Protein AF-A0A443RMW0-F1 (afdb_monomer)

InterPro domains:
  IPR012576 NADH dehydrogenase [ubiquinone] 1 beta subcomplex subunit 3 [PF08122] (88-143)

Radius of gyration: 31.49 Å; Cα contacts (8 Å, |Δi|>4): 67; chains: 1; bounding box: 108×40×58 Å

Sequence (162 aa):
MDYFNYQQTVIKIGDKVFKFLGIKKPFSFFYPVYPSFKWETRLPKPEDAKGHHFPFGCRIPDWRQYKVSEYTPELQKLEKRLAERGLKDPWIRNEVWKHDTRLWGSPFQRRSWMLRGTATGLVVTAIIVVIKETFFPKEHHHEDKYPIVNEHLIERKHVTHH

Structure (mmCIF, N/CA/C/O backbone):
data_AF-A0A443RMW0-F1
#
_entry.id   AF-A0A443RMW0-F1
#
loop_
_atom_site.group_PDB
_atom_site.id
_atom_site.type_symbol
_atom_site.label_atom_id
_atom_site.label_alt_id
_atom_site.label_comp_id
_atom_site.label_asym_id
_atom_site.label_entity_id
_atom_site.label_seq_id
_atom_site.pdbx_PDB_ins_code
_atom_site.Cartn_x
_atom_site.Cartn_y
_atom_site.Cartn_z
_atom_site.occupancy
_atom_site.B_iso_or_equiv
_atom_site.auth_seq_id
_atom_site.auth_comp_id
_atom_site.auth_asym_id
_atom_site.auth_atom_id
_atom_site.pdbx_PDB_model_num
ATOM 1 N N . MET A 1 1 ? -19.363 6.078 -22.837 1.00 42.34 1 MET A N 1
ATOM 2 C CA . MET A 1 1 ? -18.670 4.785 -22.646 1.00 42.34 1 MET A CA 1
ATOM 3 C C . MET A 1 1 ? -18.253 4.685 -21.191 1.00 42.34 1 MET A C 1
ATOM 5 O O . MET A 1 1 ? -17.432 5.486 -20.763 1.00 42.34 1 MET A O 1
ATOM 9 N N . ASP A 1 2 ? -18.818 3.748 -20.431 1.00 43.31 2 ASP A N 1
ATOM 10 C CA . ASP A 1 2 ? -18.430 3.552 -19.032 1.00 43.31 2 ASP A CA 1
ATOM 11 C C . ASP A 1 2 ? -16.987 3.054 -18.935 1.00 43.31 2 ASP A C 1
ATOM 13 O O . ASP A 1 2 ? -16.587 2.139 -19.661 1.00 43.31 2 ASP A O 1
ATOM 17 N N . TYR A 1 3 ? -16.217 3.619 -18.003 1.00 43.66 3 TYR A N 1
ATOM 18 C CA . TYR A 1 3 ? -14.829 3.226 -17.730 1.00 43.66 3 TYR A CA 1
ATOM 19 C C . TYR A 1 3 ? -14.713 1.706 -17.506 1.00 43.66 3 TYR A C 1
ATOM 21 O O . TYR A 1 3 ? -13.758 1.072 -17.938 1.00 43.66 3 TYR A O 1
ATOM 29 N N . PHE A 1 4 ? -15.747 1.097 -16.921 1.00 44.81 4 PHE A N 1
ATOM 30 C CA . PHE A 1 4 ? -15.851 -0.343 -16.698 1.00 44.81 4 PHE A CA 1
ATOM 31 C C . PHE A 1 4 ? -15.945 -1.167 -17.996 1.00 44.81 4 PHE A C 1
ATOM 33 O O . PHE A 1 4 ? -15.251 -2.175 -18.146 1.00 44.81 4 PHE A O 1
ATOM 40 N N . ASN A 1 5 ? -16.748 -0.714 -18.965 1.00 48.78 5 ASN A N 1
ATOM 41 C CA . ASN A 1 5 ? -16.859 -1.355 -20.276 1.00 48.78 5 ASN A CA 1
ATOM 42 C C . ASN A 1 5 ? -15.540 -1.240 -21.053 1.00 48.78 5 ASN A C 1
ATOM 44 O O . ASN A 1 5 ? -15.097 -2.213 -21.663 1.00 48.78 5 ASN A O 1
ATOM 48 N N . TYR A 1 6 ? -14.854 -0.098 -20.958 1.00 55.62 6 TYR A N 1
ATOM 49 C CA . TYR A 1 6 ? -13.531 0.086 -21.560 1.00 55.62 6 TYR A CA 1
ATOM 50 C C . TYR A 1 6 ? -12.504 -0.912 -20.999 1.00 55.62 6 TYR A C 1
ATOM 52 O O . TYR A 1 6 ? -11.873 -1.636 -21.769 1.00 55.62 6 TYR A O 1
ATOM 60 N N . GLN A 1 7 ? -12.408 -1.043 -19.671 1.00 45.47 7 GLN A N 1
ATOM 61 C CA . GLN A 1 7 ? -11.468 -1.973 -19.028 1.00 45.47 7 GLN A CA 1
ATOM 62 C C . GLN A 1 7 ? -11.725 -3.437 -19.427 1.00 45.47 7 GLN A C 1
ATOM 64 O O . GLN A 1 7 ? -10.787 -4.153 -19.774 1.00 45.47 7 GLN A O 1
ATOM 69 N N . GLN A 1 8 ? -12.987 -3.879 -19.467 1.00 55.47 8 GLN A N 1
ATOM 70 C CA . GLN A 1 8 ? -13.338 -5.242 -19.897 1.00 55.47 8 GLN A CA 1
ATOM 71 C C . GLN A 1 8 ? -12.985 -5.512 -21.362 1.00 55.47 8 GLN A C 1
ATOM 73 O O . GLN A 1 8 ? -12.537 -6.606 -21.710 1.00 55.47 8 GLN A O 1
ATOM 78 N N . THR A 1 9 ? -13.159 -4.517 -22.230 1.00 61.12 9 THR A N 1
ATOM 79 C CA . THR A 1 9 ? -12.817 -4.656 -23.649 1.00 61.12 9 THR A CA 1
ATOM 80 C C . THR A 1 9 ? -11.304 -4.751 -23.832 1.00 61.12 9 THR A C 1
ATOM 82 O O . THR A 1 9 ? -10.829 -5.629 -24.547 1.00 61.12 9 THR A O 1
ATOM 85 N N . VAL A 1 10 ? -10.536 -3.928 -23.113 1.00 62.06 10 VAL A N 1
ATOM 86 C CA . VAL A 1 10 ? -9.065 -3.947 -23.133 1.00 62.06 10 VAL A CA 1
ATOM 87 C C . VAL A 1 10 ? -8.506 -5.270 -22.593 1.00 62.06 10 VAL A C 1
ATOM 89 O O . VAL A 1 10 ? -7.564 -5.809 -23.171 1.00 62.06 10 VAL A O 1
ATOM 92 N N . ILE A 1 11 ? -9.109 -5.845 -21.545 1.00 63.22 11 ILE A N 1
ATOM 93 C CA . ILE A 1 11 ? -8.743 -7.177 -21.026 1.00 63.22 11 ILE A CA 1
ATOM 94 C C . ILE A 1 11 ? -8.989 -8.260 -22.083 1.00 63.22 11 ILE A C 1
ATOM 96 O O . ILE A 1 11 ? -8.099 -9.060 -22.366 1.00 63.22 11 ILE A O 1
ATOM 100 N N . LYS A 1 12 ? -10.166 -8.260 -22.722 1.00 67.75 12 LYS A N 1
ATOM 101 C CA . LYS A 1 12 ? -10.507 -9.233 -23.774 1.00 67.75 12 LYS A CA 1
ATOM 102 C C . LYS A 1 12 ? -9.588 -9.126 -24.991 1.00 67.75 12 LYS A C 1
ATOM 104 O O . LYS A 1 12 ? -9.214 -10.148 -25.562 1.00 67.75 12 LYS A O 1
ATOM 109 N N . ILE A 1 13 ? -9.225 -7.905 -25.387 1.00 72.25 13 ILE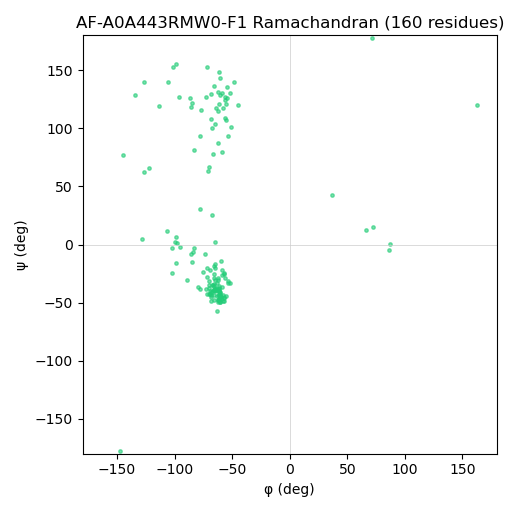 A N 1
ATOM 110 C CA . ILE A 1 13 ? -8.283 -7.657 -26.484 1.00 72.25 13 ILE A CA 1
ATOM 111 C C . ILE A 1 13 ? -6.893 -8.177 -26.103 1.00 72.25 13 ILE A C 1
ATOM 113 O O . ILE A 1 13 ? -6.305 -8.938 -26.870 1.00 72.25 13 ILE A O 1
ATOM 117 N N . GLY A 1 14 ? -6.406 -7.847 -24.903 1.00 66.06 14 GLY A N 1
ATOM 118 C CA . GLY A 1 14 ? -5.122 -8.328 -24.390 1.00 66.06 14 GLY A CA 1
ATOM 119 C C . GLY A 1 14 ? -5.043 -9.854 -24.346 1.00 66.06 14 GLY A C 1
ATOM 120 O O . GLY A 1 14 ? -4.110 -10.436 -24.892 1.00 66.06 14 GLY A O 1
ATOM 121 N N . ASP A 1 15 ? -6.060 -10.523 -23.797 1.00 71.56 15 ASP A N 1
A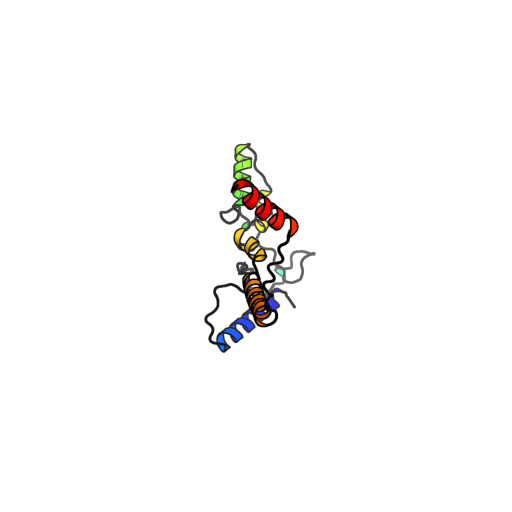TOM 122 C CA . ASP A 1 15 ? -6.134 -11.989 -23.745 1.00 71.56 15 ASP A CA 1
ATOM 123 C C . ASP A 1 15 ? -6.098 -12.632 -25.143 1.00 71.56 15 ASP A C 1
ATOM 125 O O . ASP A 1 15 ? -5.475 -13.681 -25.334 1.00 71.56 15 ASP A O 1
ATOM 129 N N . LYS A 1 16 ? -6.725 -11.997 -26.141 1.00 75.50 16 LYS A N 1
ATOM 130 C CA . LYS A 1 16 ? -6.716 -12.469 -27.532 1.00 75.50 16 LYS A CA 1
ATOM 131 C C . LYS A 1 16 ? -5.329 -12.329 -28.165 1.00 75.50 16 LYS A C 1
ATOM 133 O O . LYS A 1 16 ? -4.888 -13.245 -28.855 1.00 75.50 16 LYS A O 1
ATOM 138 N N . VAL A 1 17 ? -4.630 -11.228 -27.883 1.00 73.06 17 VAL A N 1
ATOM 139 C CA . VAL A 1 17 ? -3.260 -10.968 -28.356 1.00 73.06 17 VAL A CA 1
ATOM 140 C C . VAL A 1 17 ? -2.256 -11.924 -27.705 1.00 73.06 17 VAL A C 1
ATOM 142 O O . VAL A 1 17 ? -1.455 -12.529 -28.410 1.00 73.06 17 VAL A O 1
ATOM 145 N N . PHE A 1 18 ? -2.327 -12.150 -26.390 1.00 72.50 18 PHE A N 1
ATOM 146 C CA . PHE A 1 18 ? -1.425 -13.092 -25.713 1.00 72.50 18 PHE A CA 1
ATOM 147 C C . PHE A 1 18 ? -1.634 -14.536 -26.174 1.00 72.50 18 PHE A C 1
ATOM 149 O O . PHE A 1 18 ? -0.663 -15.267 -26.368 1.00 72.50 18 PHE A O 1
ATOM 156 N N . LYS A 1 19 ? -2.892 -14.935 -26.414 1.00 74.88 19 LYS A N 1
ATOM 157 C CA . LYS A 1 19 ? -3.213 -16.243 -26.996 1.00 74.88 19 LYS A CA 1
ATOM 158 C C . LYS A 1 19 ? -2.686 -16.377 -28.427 1.00 74.88 19 LYS A C 1
ATOM 160 O O . LYS A 1 19 ? -2.194 -17.442 -28.778 1.00 74.88 19 LYS A O 1
ATOM 165 N N . PHE A 1 20 ? -2.767 -15.314 -29.228 1.00 76.75 20 PHE A N 1
ATOM 166 C CA . PHE A 1 20 ? -2.219 -15.283 -30.586 1.00 76.75 20 PHE A CA 1
ATOM 167 C C . PHE A 1 20 ? -0.688 -15.401 -30.600 1.00 76.75 20 PHE A C 1
ATOM 169 O O . PHE A 1 20 ? -0.138 -16.109 -31.434 1.00 76.75 20 PHE A O 1
ATOM 176 N N . LEU A 1 21 ? -0.004 -14.768 -29.644 1.00 77.50 21 LEU A N 1
ATOM 177 C CA . LEU A 1 21 ? 1.458 -14.774 -29.551 1.00 77.50 21 LEU A CA 1
ATOM 178 C C . LEU A 1 21 ? 2.040 -16.013 -28.841 1.00 77.50 21 LEU A C 1
ATOM 180 O O . LEU A 1 21 ? 3.256 -16.131 -28.735 1.00 77.50 21 LEU A O 1
ATOM 184 N N . GLY A 1 22 ? 1.209 -16.930 -28.326 1.00 77.69 22 GLY A N 1
ATOM 185 C CA . GLY A 1 22 ? 1.670 -18.148 -27.640 1.00 77.69 22 GLY A CA 1
ATOM 186 C C . GLY A 1 22 ? 2.399 -17.902 -26.309 1.00 77.69 22 GLY A C 1
ATOM 187 O O . GLY A 1 22 ? 3.011 -18.813 -25.753 1.00 77.69 22 GLY A O 1
ATOM 188 N N . ILE A 1 23 ? 2.333 -16.680 -25.775 1.00 71.44 23 ILE A N 1
ATOM 189 C CA . ILE A 1 23 ? 3.025 -16.275 -24.549 1.00 71.44 23 ILE A CA 1
ATOM 190 C C . ILE A 1 23 ? 2.153 -16.669 -23.351 1.00 71.44 23 ILE A C 1
ATOM 192 O O . ILE A 1 23 ? 1.007 -16.225 -23.227 1.00 71.44 23 ILE A O 1
ATOM 196 N N . LYS A 1 24 ? 2.683 -17.498 -22.438 1.00 57.84 24 LYS A N 1
ATOM 197 C CA . LYS A 1 24 ? 2.010 -17.791 -21.159 1.00 57.84 24 LYS A CA 1
ATOM 198 C C . LYS A 1 24 ? 1.805 -16.475 -20.406 1.00 57.84 24 LYS A C 1
ATOM 200 O O . LYS A 1 24 ? 2.745 -15.693 -20.289 1.00 57.84 24 LYS A O 1
ATOM 205 N N . LYS A 1 25 ? 0.578 -16.232 -19.923 1.00 55.25 25 LYS A N 1
ATOM 206 C CA . LYS A 1 25 ? 0.178 -14.968 -19.281 1.00 55.25 25 LYS A CA 1
ATOM 207 C C . LYS A 1 25 ? 1.256 -14.515 -18.279 1.00 55.25 25 LYS A C 1
ATOM 209 O O . LYS A 1 25 ? 1.522 -15.270 -17.340 1.00 55.25 25 LYS A O 1
ATOM 214 N N . PRO A 1 26 ? 1.869 -13.325 -18.436 1.00 49.47 26 PRO A N 1
ATOM 215 C CA . PRO A 1 26 ? 2.764 -12.814 -17.410 1.00 49.47 26 PRO A CA 1
ATOM 216 C C . PRO A 1 26 ? 1.934 -12.609 -16.143 1.00 49.47 26 PRO A C 1
ATOM 218 O O . PRO A 1 26 ? 0.836 -12.052 -16.199 1.00 49.47 26 PRO A O 1
ATOM 221 N N . PHE A 1 27 ? 2.432 -13.114 -15.016 1.00 43.16 27 PHE A N 1
ATOM 222 C CA . PHE A 1 27 ? 1.778 -13.035 -13.714 1.00 43.16 27 PHE A CA 1
ATOM 223 C C . PHE A 1 27 ? 1.379 -11.582 -13.412 1.00 43.16 27 PHE A C 1
ATOM 225 O O . PHE A 1 27 ? 2.226 -10.759 -13.087 1.00 43.16 27 PHE A O 1
ATOM 232 N N . SER A 1 28 ? 0.093 -11.265 -13.598 1.00 48.03 28 SER A N 1
ATOM 233 C CA . SER A 1 28 ? -0.619 -10.075 -13.112 1.00 48.03 28 SER A CA 1
ATOM 234 C C . SER A 1 28 ? 0.167 -8.746 -13.089 1.00 48.03 28 SER A C 1
ATOM 236 O O . SER A 1 28 ? 0.066 -7.993 -12.122 1.00 48.03 28 SER A O 1
ATOM 238 N N . PHE A 1 29 ? 0.952 -8.421 -14.121 1.00 42.84 29 PHE A N 1
ATOM 239 C CA . PHE A 1 29 ? 1.730 -7.170 -14.121 1.00 42.84 29 PHE A CA 1
ATOM 240 C C . PHE A 1 29 ? 0.958 -5.983 -14.722 1.00 42.84 29 PHE A C 1
ATOM 242 O O . PHE A 1 29 ? 1.150 -4.841 -14.310 1.00 42.84 29 PHE A O 1
ATOM 249 N N . PHE A 1 30 ? 0.058 -6.249 -15.675 1.00 41.06 30 PHE A N 1
ATOM 250 C CA . PHE A 1 30 ? -0.569 -5.206 -16.500 1.00 41.06 30 PHE A CA 1
ATOM 251 C C . PHE A 1 30 ? -1.967 -4.765 -16.066 1.00 41.06 30 PHE A C 1
ATOM 253 O O . PHE A 1 30 ? -2.411 -3.691 -16.464 1.00 41.06 30 PHE A O 1
ATOM 260 N N . TYR A 1 31 ? -2.645 -5.539 -15.223 1.00 42.72 31 TYR A N 1
ATOM 261 C CA . TYR A 1 31 ? -3.960 -5.169 -14.717 1.00 42.72 31 TYR A CA 1
ATOM 262 C C . TYR A 1 31 ? -3.837 -4.915 -13.220 1.00 42.72 31 TYR A C 1
ATOM 264 O O . TYR A 1 31 ? -3.457 -5.838 -12.494 1.00 42.72 31 TYR A O 1
ATOM 272 N N . PRO A 1 32 ? -4.129 -3.699 -12.716 1.00 38.91 32 PRO A N 1
ATOM 273 C CA . PRO A 1 32 ? -4.482 -3.588 -11.315 1.00 38.91 32 PRO A CA 1
ATOM 274 C C . PRO A 1 32 ? -5.670 -4.527 -11.116 1.00 38.91 32 PRO A C 1
ATOM 276 O O . PRO A 1 32 ? -6.762 -4.290 -11.634 1.00 38.91 32 PRO A O 1
ATOM 279 N N . VAL A 1 33 ? -5.430 -5.638 -10.420 1.00 44.16 33 VAL A N 1
ATOM 280 C CA . VAL A 1 33 ? -6.486 -6.463 -9.847 1.00 44.16 33 VAL A CA 1
ATOM 281 C C . VAL A 1 33 ? -7.110 -5.589 -8.771 1.00 44.16 33 VAL A C 1
ATOM 283 O O . VAL A 1 33 ? -6.802 -5.710 -7.590 1.00 44.16 33 VAL A O 1
ATOM 286 N N . TYR A 1 34 ? -7.947 -4.637 -9.181 1.00 38.22 34 TYR A N 1
ATOM 287 C CA . TYR A 1 34 ? -9.003 -4.194 -8.299 1.00 38.22 34 TYR A CA 1
ATOM 288 C C . TYR A 1 34 ? -9.735 -5.483 -7.939 1.00 38.22 34 TYR A C 1
ATOM 290 O O . TYR A 1 34 ? -10.083 -6.240 -8.858 1.00 38.22 34 TYR A O 1
ATOM 298 N N . PRO A 1 35 ? -9.922 -5.810 -6.651 1.00 37.94 35 PRO A N 1
ATOM 299 C CA . PRO A 1 35 ? -10.815 -6.897 -6.319 1.00 37.94 35 PRO A CA 1
ATOM 300 C C . PRO A 1 35 ? -12.102 -6.581 -7.057 1.00 37.94 35 PRO A C 1
ATOM 302 O O . PRO A 1 35 ? -12.591 -5.447 -7.026 1.00 37.94 35 PRO A O 1
ATOM 305 N N . SER A 1 36 ? -12.620 -7.562 -7.781 1.00 41.69 36 SER A N 1
ATOM 306 C CA . SER A 1 36 ? -13.977 -7.470 -8.269 1.00 41.69 36 SER A CA 1
ATOM 307 C C . SER A 1 36 ? -14.863 -7.397 -7.026 1.00 41.69 36 SER A C 1
ATOM 309 O O . SER A 1 36 ? -15.300 -8.420 -6.499 1.00 41.69 36 SER A O 1
ATOM 311 N N . PHE A 1 37 ? -15.087 -6.190 -6.506 1.00 45.06 37 PHE A N 1
ATOM 312 C CA . PHE A 1 37 ? -16.273 -5.910 -5.731 1.00 45.06 37 PHE A CA 1
ATOM 313 C C . PHE A 1 37 ? -17.398 -6.300 -6.669 1.00 45.06 37 PHE A C 1
ATOM 315 O O . PHE A 1 37 ? -17.596 -5.692 -7.720 1.00 45.06 37 PHE A O 1
ATOM 322 N N . LYS A 1 38 ? -18.023 -7.425 -6.344 1.00 41.94 38 LYS A N 1
ATOM 323 C CA . LYS A 1 38 ? -19.124 -8.027 -7.075 1.00 41.94 38 LYS A CA 1
ATOM 324 C C . LYS A 1 38 ? -20.348 -7.139 -6.843 1.00 41.94 38 LYS A C 1
ATOM 326 O O . LYS A 1 38 ? -21.284 -7.559 -6.182 1.00 41.94 38 LYS A O 1
ATOM 331 N N . TRP A 1 39 ? -20.313 -5.883 -7.294 1.00 48.88 39 TRP A N 1
ATOM 332 C CA . TRP A 1 39 ? -21.534 -5.109 -7.448 1.00 48.88 39 TRP A CA 1
ATOM 333 C C . TRP A 1 39 ? -22.339 -5.882 -8.491 1.00 48.88 39 TRP A C 1
ATOM 335 O O . TRP A 1 39 ? -21.851 -6.204 -9.572 1.00 48.88 39 TRP A O 1
ATOM 345 N N . GLU A 1 40 ? -23.473 -6.403 -8.054 1.00 47.72 40 GLU A N 1
ATOM 346 C CA . GLU A 1 40 ? -24.146 -7.528 -8.687 1.00 47.72 40 GLU A CA 1
ATOM 347 C C . GLU A 1 40 ? -24.416 -7.276 -10.175 1.00 47.72 40 GLU A C 1
ATOM 349 O O . GLU A 1 40 ? -24.933 -6.233 -10.562 1.00 47.72 40 GLU A O 1
ATOM 354 N N . THR A 1 41 ? -24.137 -8.278 -11.012 1.00 45.56 41 THR A N 1
ATOM 355 C CA . THR A 1 41 ? -24.416 -8.324 -12.461 1.00 45.56 41 THR A CA 1
ATOM 356 C C . THR A 1 41 ? -25.916 -8.379 -12.791 1.00 45.56 41 THR A C 1
ATOM 358 O O . THR A 1 41 ? -26.319 -8.912 -13.824 1.00 45.56 41 THR A O 1
ATOM 361 N N . ARG A 1 42 ? -26.776 -7.882 -11.898 1.00 48.84 42 ARG A N 1
ATOM 362 C CA . ARG A 1 42 ? -28.214 -7.758 -12.117 1.00 48.84 42 ARG A CA 1
ATOM 363 C C . ARG A 1 42 ? -28.468 -6.421 -12.808 1.00 48.84 42 ARG A C 1
ATOM 365 O O . ARG A 1 42 ? -28.070 -5.381 -12.286 1.00 48.84 42 ARG A O 1
ATOM 372 N N . LEU A 1 43 ? -29.163 -6.451 -13.947 1.00 57.81 43 LEU A N 1
ATOM 373 C CA . LEU A 1 43 ? -29.616 -5.244 -14.645 1.00 57.81 43 LEU A CA 1
ATOM 374 C C . LEU A 1 43 ? -30.301 -4.274 -13.659 1.00 57.81 43 LEU A C 1
ATOM 376 O O . LEU A 1 43 ? -31.007 -4.731 -12.750 1.00 57.81 43 LEU A O 1
ATOM 380 N N . PRO A 1 44 ? -30.071 -2.957 -13.786 1.00 57.94 44 PRO A N 1
ATOM 381 C CA . PRO A 1 44 ? -30.696 -1.980 -12.909 1.00 57.94 44 PRO A CA 1
ATOM 382 C C . PRO A 1 44 ? -32.214 -2.074 -13.053 1.00 57.94 44 PRO A C 1
ATOM 384 O O . PRO A 1 44 ? -32.744 -2.085 -14.164 1.00 57.94 44 PRO A O 1
ATOM 387 N N . LYS A 1 45 ? -32.910 -2.187 -11.924 1.00 60.94 45 LYS A N 1
ATOM 388 C CA . LYS A 1 45 ? -34.366 -2.168 -11.875 1.00 60.94 45 LYS A CA 1
ATOM 389 C C . LYS A 1 45 ? -34.834 -0.766 -11.473 1.00 60.94 45 LYS A C 1
ATOM 391 O O . LYS A 1 45 ? -34.093 -0.049 -10.799 1.00 60.94 45 LYS A O 1
ATOM 396 N N . PRO A 1 46 ? -36.064 -0.365 -11.827 1.00 60.56 46 PRO A N 1
ATOM 397 C CA . PRO A 1 46 ? -36.601 0.950 -11.463 1.00 60.56 46 PRO A CA 1
ATOM 398 C C . PRO A 1 46 ? -36.596 1.220 -9.948 1.00 60.56 46 PRO A C 1
ATOM 400 O O . PRO A 1 46 ? -36.445 2.359 -9.520 1.00 60.5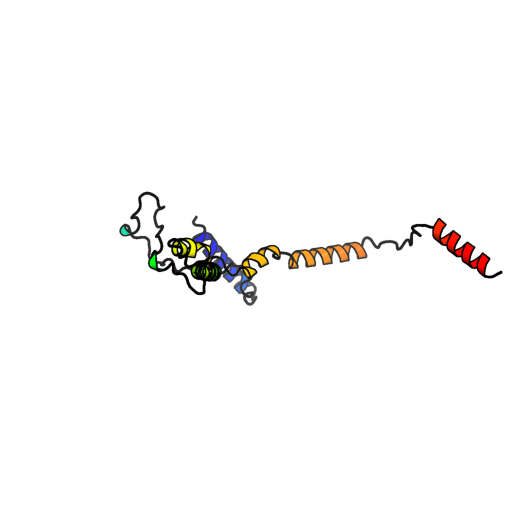6 46 PRO A O 1
ATOM 403 N N . GLU A 1 47 ? -36.700 0.171 -9.127 1.00 61.91 47 GLU A N 1
ATOM 404 C CA . GLU A 1 47 ? -36.633 0.250 -7.661 1.00 61.91 47 GLU A CA 1
ATOM 405 C C . GLU A 1 47 ? -35.271 0.688 -7.097 1.00 61.91 47 GLU A C 1
ATOM 407 O O . GLU A 1 47 ? -35.210 1.133 -5.950 1.00 61.91 47 GLU A O 1
ATOM 412 N N . ASP A 1 48 ? -34.201 0.589 -7.891 1.00 57.91 48 ASP A N 1
ATOM 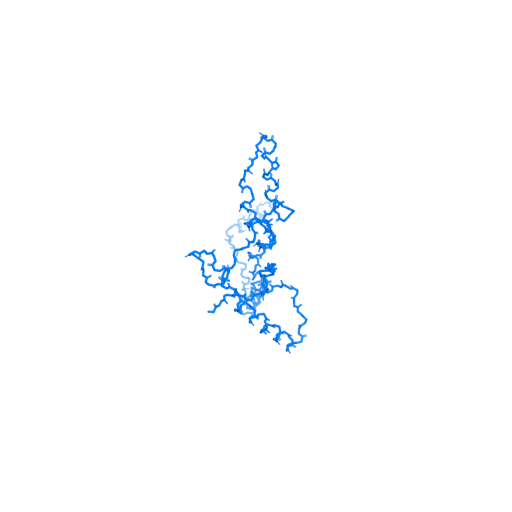413 C CA . ASP A 1 48 ? -32.838 0.957 -7.497 1.00 57.91 48 ASP A CA 1
ATOM 414 C C . ASP A 1 48 ? -32.557 2.454 -7.679 1.00 57.91 48 ASP A C 1
ATOM 416 O O . ASP A 1 48 ? -31.608 2.980 -7.104 1.00 57.91 48 ASP A O 1
ATOM 420 N N . ALA A 1 49 ? -33.411 3.166 -8.420 1.00 57.38 49 ALA A N 1
ATOM 421 C CA . ALA A 1 49 ? -33.354 4.615 -8.612 1.00 57.38 49 ALA A CA 1
ATOM 422 C C . ALA A 1 49 ? -33.906 5.399 -7.402 1.00 57.38 49 ALA A C 1
ATOM 424 O O . ALA A 1 49 ? -34.476 6.482 -7.544 1.00 57.38 49 ALA A O 1
ATOM 425 N N . LYS A 1 50 ? -33.780 4.858 -6.186 1.00 52.97 50 LYS A N 1
ATOM 426 C CA . LYS A 1 50 ? -34.218 5.534 -4.961 1.00 52.97 50 LYS A CA 1
ATOM 427 C C . LYS A 1 50 ? -33.135 6.501 -4.485 1.00 52.97 50 LYS A C 1
ATOM 429 O O . LYS A 1 50 ? -32.346 6.191 -3.600 1.00 52.97 50 LYS A O 1
ATOM 434 N N . GLY A 1 51 ? -33.113 7.683 -5.094 1.00 54.28 51 GLY A N 1
ATOM 435 C CA . GLY A 1 51 ? -32.308 8.825 -4.664 1.00 54.28 51 GLY A CA 1
ATOM 436 C C . GLY A 1 51 ? -32.181 9.864 -5.775 1.00 54.28 51 GLY A C 1
ATOM 437 O O . GLY A 1 51 ? -31.633 9.566 -6.829 1.00 54.28 51 GLY A O 1
ATOM 438 N N . HIS A 1 52 ? -32.648 11.092 -5.537 1.00 54.28 52 HIS A N 1
ATOM 439 C CA . HIS A 1 52 ? -32.730 12.169 -6.541 1.00 54.28 52 HIS A CA 1
ATOM 440 C C . HIS A 1 52 ? -31.376 12.671 -7.097 1.00 54.28 52 HIS A C 1
ATOM 442 O O . HIS A 1 52 ? -31.358 13.587 -7.912 1.00 54.28 52 HIS A O 1
ATOM 448 N N . HIS A 1 53 ? -30.246 12.087 -6.686 1.00 61.78 53 HIS A N 1
ATOM 449 C CA . HIS A 1 53 ? -28.901 12.596 -6.982 1.00 61.78 53 HIS A CA 1
ATOM 450 C C . HIS A 1 53 ? -27.939 11.567 -7.590 1.00 61.78 53 HIS A C 1
ATOM 452 O O . HIS A 1 53 ? -26.768 11.887 -7.790 1.00 61.78 53 HIS A O 1
ATOM 458 N N . PHE A 1 54 ? -28.389 10.345 -7.892 1.00 59.81 54 PHE A N 1
ATOM 459 C CA . PHE A 1 54 ? -27.512 9.316 -8.453 1.00 59.81 54 PHE A CA 1
ATOM 460 C C . PHE A 1 54 ? -27.770 9.101 -9.948 1.00 59.81 54 PHE A C 1
ATOM 462 O O . PHE A 1 54 ? -28.925 9.100 -10.377 1.00 59.81 54 PHE A O 1
ATOM 469 N N . PRO A 1 55 ? -26.712 8.906 -10.759 1.00 64.81 55 PRO A N 1
ATOM 470 C CA . PRO A 1 55 ? -26.876 8.560 -12.163 1.00 64.81 55 PRO A CA 1
ATOM 471 C C . PRO A 1 55 ? -27.620 7.227 -12.308 1.00 64.81 55 PRO A C 1
ATOM 473 O O . PRO A 1 55 ? -27.504 6.329 -11.468 1.00 64.81 55 PRO A O 1
ATOM 476 N N . PHE A 1 56 ? -28.391 7.107 -13.390 1.00 58.06 56 PHE A N 1
ATOM 477 C CA . PHE A 1 56 ? -29.241 5.947 -13.646 1.00 58.06 56 PHE A CA 1
ATOM 478 C C . PHE A 1 56 ? -28.414 4.652 -13.648 1.00 58.06 56 PHE A C 1
ATOM 480 O O . PHE A 1 56 ? -27.409 4.546 -14.347 1.00 58.06 56 PHE A O 1
ATOM 487 N N . GLY A 1 57 ? -28.831 3.670 -12.846 1.00 64.06 57 GLY A N 1
ATOM 488 C CA . GLY A 1 57 ? -28.137 2.388 -12.699 1.00 64.06 57 GLY A CA 1
ATOM 489 C C . GLY A 1 57 ? -27.017 2.345 -11.653 1.00 64.06 57 GLY A C 1
ATOM 490 O O . GLY A 1 57 ? -26.428 1.284 -11.452 1.00 64.06 57 GLY A O 1
ATOM 491 N N . CYS A 1 58 ? -26.748 3.444 -10.941 1.00 62.12 58 CYS A N 1
ATOM 492 C CA . CYS A 1 58 ? -25.854 3.431 -9.786 1.00 62.12 58 CYS A CA 1
ATOM 493 C C . CYS A 1 58 ? -26.569 2.836 -8.561 1.00 62.12 58 CYS A C 1
ATOM 495 O O . CYS A 1 58 ? -27.539 3.408 -8.066 1.00 62.12 58 CYS A O 1
ATOM 497 N N . ARG A 1 59 ? -26.090 1.688 -8.061 1.00 68.19 59 ARG A N 1
ATOM 498 C CA . ARG A 1 59 ? -26.556 1.095 -6.798 1.00 68.19 59 ARG A CA 1
ATOM 499 C C . ARG A 1 59 ? -25.616 1.488 -5.669 1.00 68.19 59 ARG A C 1
ATOM 501 O O . ARG A 1 59 ? -24.413 1.236 -5.748 1.00 68.19 59 ARG A O 1
ATOM 508 N N . ILE A 1 60 ? -26.173 2.038 -4.595 1.00 73.12 60 ILE A N 1
ATOM 509 C CA . ILE A 1 60 ? -25.415 2.261 -3.365 1.00 73.12 60 ILE A CA 1
ATOM 510 C C . ILE A 1 60 ? -25.189 0.894 -2.696 1.00 73.12 60 ILE A C 1
ATOM 512 O O . ILE A 1 60 ? -26.156 0.157 -2.487 1.00 73.12 60 ILE A O 1
ATOM 516 N N . PRO A 1 61 ? -23.940 0.528 -2.370 1.00 74.88 61 PRO A N 1
ATOM 517 C CA . PRO A 1 61 ? -23.641 -0.707 -1.651 1.00 74.88 61 PRO A CA 1
ATOM 518 C C . PRO A 1 61 ? -24.319 -0.736 -0.269 1.00 74.88 61 PRO A C 1
ATOM 520 O O . PRO A 1 61 ? -24.385 0.287 0.410 1.00 74.88 61 PRO A O 1
ATOM 523 N N . ASP A 1 62 ? -24.789 -1.912 0.178 1.00 81.25 62 ASP A N 1
ATOM 524 C CA . ASP A 1 62 ? -25.371 -2.072 1.523 1.00 81.25 62 ASP A CA 1
ATOM 525 C C . ASP A 1 62 ? -24.366 -1.620 2.592 1.00 81.25 62 ASP A C 1
ATOM 527 O O . ASP A 1 62 ? -23.246 -2.128 2.668 1.00 81.25 62 ASP A O 1
ATOM 531 N N . TRP A 1 63 ? -24.772 -0.685 3.447 1.00 81.06 63 TRP A N 1
ATOM 532 C CA . TRP A 1 63 ? -23.928 -0.104 4.486 1.00 81.06 63 TRP A CA 1
ATOM 533 C C . TRP A 1 63 ? -23.391 -1.149 5.475 1.00 81.06 63 TRP A C 1
ATOM 535 O O . TRP A 1 63 ? -22.327 -0.955 6.066 1.00 81.06 63 TRP A O 1
ATOM 545 N N . ARG A 1 64 ? -24.095 -2.277 5.651 1.00 85.81 64 ARG A N 1
ATOM 546 C CA . ARG A 1 64 ? -23.728 -3.343 6.600 1.00 85.81 64 ARG A CA 1
ATOM 547 C C . ARG A 1 64 ? -22.414 -4.038 6.264 1.00 85.81 64 ARG A C 1
ATOM 549 O O . ARG A 1 64 ? -21.836 -4.677 7.143 1.00 85.81 64 ARG A O 1
ATOM 556 N N . GLN A 1 65 ? -21.948 -3.944 5.021 1.00 83.69 65 GLN A N 1
ATOM 557 C CA . GLN A 1 65 ? -20.699 -4.577 4.597 1.00 83.69 65 GLN A CA 1
ATOM 558 C C . GLN A 1 65 ? -19.452 -3.835 5.094 1.00 83.69 65 GLN A C 1
ATOM 560 O O . GLN A 1 65 ? -18.390 -4.442 5.236 1.00 83.69 65 GLN A O 1
ATOM 565 N N . TYR A 1 66 ? -19.575 -2.539 5.389 1.00 86.38 66 TYR A N 1
ATOM 566 C CA . TYR A 1 66 ? -18.483 -1.737 5.921 1.00 86.38 66 TYR A CA 1
ATOM 567 C C . TYR A 1 66 ? -18.323 -2.054 7.404 1.00 86.38 66 TYR A C 1
ATOM 569 O O . TYR A 1 66 ? -19.012 -1.504 8.258 1.00 86.38 66 TYR A O 1
ATOM 577 N N . LYS A 1 67 ? -17.438 -2.997 7.718 1.00 89.88 67 LYS A N 1
ATOM 578 C CA . LYS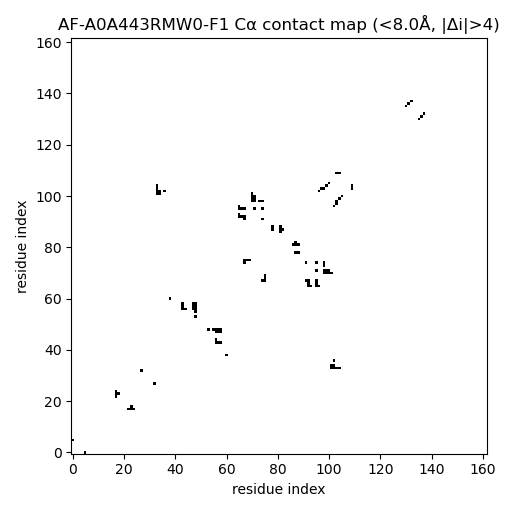 A 1 67 ? -17.077 -3.372 9.088 1.00 89.88 67 LYS A CA 1
ATOM 579 C C . LYS A 1 67 ? -15.565 -3.291 9.240 1.00 89.88 67 LYS A C 1
ATOM 581 O O . LYS A 1 67 ? -14.831 -3.705 8.341 1.00 89.88 67 LYS A O 1
ATOM 586 N N . VAL A 1 68 ? -15.117 -2.785 10.388 1.00 90.69 68 VAL A N 1
ATOM 587 C CA . VAL A 1 68 ? -13.700 -2.833 10.762 1.00 90.69 68 VAL A CA 1
ATOM 588 C C . VAL A 1 68 ? -13.309 -4.306 10.855 1.00 90.69 68 VAL A C 1
ATOM 590 O O . VAL A 1 68 ? -13.941 -5.085 11.565 1.00 90.69 68 VAL A O 1
ATOM 593 N N . SER A 1 69 ? -12.326 -4.700 10.056 1.00 88.88 69 SER A N 1
ATOM 594 C CA . SER A 1 69 ? -11.881 -6.086 9.905 1.00 88.88 69 SER A CA 1
ATOM 595 C C . SER A 1 69 ? -10.380 -6.122 9.619 1.00 88.88 69 SER A C 1
ATOM 597 O O . SER A 1 69 ? -9.724 -5.079 9.568 1.00 88.88 69 SER A O 1
ATOM 599 N N . GLU A 1 70 ? -9.829 -7.316 9.411 1.00 86.56 70 GLU A N 1
ATOM 600 C CA . GLU A 1 70 ? -8.409 -7.531 9.093 1.00 86.56 70 GLU A CA 1
ATOM 601 C C . GLU A 1 70 ? -7.948 -6.770 7.839 1.00 86.56 70 GLU A C 1
ATOM 603 O O . GLU A 1 70 ? -6.782 -6.398 7.719 1.00 86.56 70 GLU A O 1
ATOM 608 N N . TYR A 1 71 ? -8.873 -6.463 6.924 1.00 86.12 71 TYR A N 1
ATOM 609 C CA . TYR A 1 71 ? -8.589 -5.702 5.707 1.00 86.12 71 TYR A CA 1
ATOM 610 C C . TYR A 1 71 ? -8.364 -4.202 5.952 1.00 86.12 71 TYR A C 1
ATOM 612 O O . TYR A 1 71 ? -7.947 -3.500 5.031 1.00 86.12 71 TYR A O 1
ATOM 620 N N . THR A 1 72 ? -8.605 -3.710 7.172 1.00 90.75 72 THR A N 1
ATOM 621 C CA . THR A 1 72 ? -8.419 -2.309 7.587 1.00 90.75 72 THR A CA 1
ATOM 622 C C . THR A 1 72 ? -7.448 -2.201 8.774 1.00 90.75 72 THR A C 1
ATOM 624 O O . THR A 1 72 ? -7.851 -1.801 9.872 1.00 90.75 72 THR A O 1
ATOM 627 N N . PRO A 1 73 ? -6.155 -2.532 8.597 1.00 91.94 73 PRO A N 1
ATOM 628 C CA . PRO A 1 73 ? -5.189 -2.582 9.700 1.00 91.94 73 PRO A CA 1
ATOM 629 C C . PRO A 1 73 ? -4.916 -1.206 10.327 1.00 91.94 73 PRO A C 1
ATOM 631 O O . PRO A 1 73 ? -4.525 -1.108 11.489 1.00 91.94 73 PRO A O 1
ATOM 634 N N . GLU A 1 74 ? -5.108 -0.126 9.570 1.00 91.75 74 GLU A N 1
ATOM 635 C CA . GLU A 1 74 ? -4.936 1.248 10.054 1.00 91.75 74 GLU A CA 1
ATOM 636 C C . GLU A 1 74 ? -6.038 1.629 11.055 1.00 91.75 74 GLU A C 1
ATOM 638 O O . GLU A 1 74 ? -5.733 2.163 12.122 1.00 91.75 74 GLU A O 1
ATOM 643 N N . LEU A 1 75 ? -7.292 1.263 10.763 1.00 94.50 75 LEU A N 1
ATOM 644 C CA . LEU A 1 75 ? -8.435 1.522 11.642 1.00 94.50 75 LEU A CA 1
ATOM 645 C C . LEU A 1 75 ? -8.385 0.661 12.910 1.00 94.50 75 LEU A C 1
ATOM 647 O O . LEU A 1 75 ? -8.656 1.167 13.991 1.00 94.50 75 LEU A O 1
ATOM 651 N N . GLN A 1 76 ? -7.940 -0.597 12.822 1.00 95.31 76 GLN A N 1
ATOM 652 C CA . GLN A 1 76 ? -7.726 -1.433 14.013 1.00 95.31 76 GLN A CA 1
ATOM 653 C C . GLN A 1 76 ? -6.671 -0.837 14.960 1.00 95.31 76 GLN A C 1
ATOM 655 O O . GLN A 1 76 ? -6.832 -0.843 16.180 1.00 95.31 76 GLN A O 1
ATOM 660 N N . LYS A 1 77 ? -5.585 -0.277 14.409 1.00 95.44 77 LYS A N 1
ATOM 661 C CA . LYS A 1 77 ? -4.568 0.425 15.208 1.00 95.44 77 LYS A CA 1
ATOM 662 C C . LYS A 1 77 ? -5.123 1.698 15.839 1.00 95.44 77 LYS A C 1
ATOM 664 O O . LYS A 1 77 ? -4.765 2.004 16.973 1.00 95.44 77 LYS A O 1
ATOM 669 N N . LEU A 1 78 ? -5.958 2.440 15.113 1.00 95.44 78 LEU A N 1
ATOM 670 C CA . LEU A 1 78 ? -6.627 3.626 15.638 1.00 95.44 78 LEU A CA 1
ATOM 671 C C . LEU A 1 78 ? -7.552 3.258 16.803 1.00 95.44 78 LEU A C 1
ATOM 673 O O . LEU A 1 78 ? -7.433 3.853 17.869 1.00 95.44 78 LEU A O 1
ATOM 677 N N . GLU A 1 79 ? -8.397 2.241 16.628 1.00 95.94 79 GLU A N 1
ATOM 678 C CA . GLU A 1 79 ? -9.299 1.744 17.669 1.00 95.94 79 GLU A CA 1
ATOM 679 C C . GLU A 1 79 ? -8.526 1.324 18.921 1.00 95.94 79 GLU A C 1
ATOM 681 O O . GLU A 1 79 ? -8.865 1.755 20.019 1.00 95.94 79 GLU A O 1
ATOM 686 N N . LYS A 1 80 ? -7.423 0.580 18.761 1.00 96.62 80 LYS A N 1
ATOM 687 C CA . LYS A 1 80 ? -6.563 0.187 19.884 1.00 96.62 80 LYS A CA 1
ATOM 688 C C . LYS A 1 80 ? -5.987 1.398 20.629 1.00 96.62 80 LYS A C 1
ATOM 690 O O . LYS A 1 80 ? -6.065 1.449 21.851 1.00 96.62 80 LYS A O 1
ATOM 695 N N . ARG A 1 81 ? -5.455 2.393 19.912 1.00 97.44 81 ARG A N 1
ATOM 696 C CA . ARG A 1 81 ? -4.890 3.616 20.520 1.00 97.44 81 ARG A CA 1
ATOM 697 C C . ARG A 1 81 ? -5.940 4.473 21.223 1.00 97.44 81 ARG A C 1
ATOM 699 O O . ARG A 1 81 ? -5.629 5.147 22.200 1.00 97.44 81 ARG A O 1
ATOM 706 N N . LEU A 1 82 ? -7.165 4.498 20.703 1.00 97.00 82 LEU A N 1
ATOM 707 C CA . LEU A 1 82 ? -8.276 5.195 21.344 1.00 97.00 82 LEU A CA 1
ATOM 708 C C . LEU A 1 82 ? -8.723 4.445 22.599 1.00 97.00 82 LEU A C 1
ATOM 710 O O . LEU A 1 82 ? -8.881 5.072 23.644 1.00 97.00 82 LEU A O 1
ATOM 714 N N . ALA A 1 83 ? -8.815 3.117 22.529 1.00 96.62 83 ALA A N 1
ATOM 715 C CA . ALA A 1 83 ? -9.149 2.269 23.667 1.00 96.62 83 ALA A CA 1
ATOM 716 C C . ALA A 1 83 ? -8.111 2.374 24.796 1.00 96.62 83 ALA A C 1
ATOM 718 O O . ALA A 1 83 ? -8.493 2.453 25.959 1.00 96.62 83 ALA A O 1
ATOM 719 N N . GLU A 1 84 ? -6.818 2.480 24.467 1.00 97.62 84 GLU A N 1
ATOM 720 C CA . GLU A 1 84 ? -5.737 2.770 25.429 1.00 97.62 84 GLU A CA 1
ATOM 721 C C . GLU A 1 84 ? -5.957 4.089 26.193 1.00 97.62 84 GLU A C 1
ATOM 723 O O . GLU A 1 84 ? -5.466 4.251 27.306 1.00 97.62 84 GLU A O 1
ATOM 728 N N . ARG A 1 85 ? -6.720 5.027 25.620 1.00 97.19 85 ARG A N 1
ATOM 729 C CA . ARG A 1 85 ? -7.098 6.305 26.241 1.00 97.19 85 ARG A CA 1
ATOM 730 C C . ARG A 1 85 ? -8.514 6.295 26.830 1.00 97.19 85 ARG A C 1
ATOM 732 O O . ARG A 1 85 ? -8.967 7.328 27.307 1.00 97.19 85 ARG A O 1
ATOM 739 N N . GLY A 1 86 ? -9.225 5.167 26.769 1.00 97.25 86 GLY A N 1
ATOM 740 C CA . GLY A 1 86 ? -10.629 5.057 27.175 1.00 97.25 86 GLY A CA 1
ATOM 741 C C . GLY A 1 86 ? -11.624 5.727 26.217 1.00 97.25 86 GLY A C 1
ATOM 742 O O . GLY A 1 86 ? -12.771 5.955 26.592 1.00 97.25 86 GLY A O 1
ATOM 743 N N . LEU A 1 87 ? -11.208 6.060 24.991 1.00 97.25 87 LEU A N 1
ATOM 744 C CA . LEU A 1 87 ? -12.049 6.689 23.971 1.00 97.25 87 LEU A CA 1
ATOM 745 C C . LEU A 1 87 ? -12.523 5.666 22.931 1.00 97.25 87 LEU A C 1
ATOM 747 O O . LEU A 1 87 ? -11.848 4.680 22.637 1.00 97.25 87 LEU A O 1
ATOM 751 N N . LYS A 1 88 ? -13.676 5.946 22.317 1.00 94.81 88 LYS A N 1
ATOM 752 C CA . LYS A 1 88 ? -14.218 5.185 21.187 1.00 94.81 88 LYS A CA 1
ATOM 753 C C . LYS A 1 88 ? -14.711 6.141 20.109 1.00 94.81 88 LYS A C 1
ATOM 755 O O . LYS A 1 88 ? -15.499 7.034 20.400 1.00 94.81 88 LYS A O 1
ATOM 760 N N . ASP A 1 89 ? -14.270 5.929 18.873 1.00 95.44 89 ASP A N 1
ATOM 761 C CA . ASP A 1 89 ? -14.722 6.719 17.728 1.00 95.44 89 ASP A CA 1
ATOM 762 C C . ASP A 1 89 ? -16.027 6.140 17.137 1.00 95.44 89 ASP A C 1
ATOM 764 O O . ASP A 1 89 ? -16.035 4.989 16.683 1.00 95.44 89 ASP A O 1
ATOM 768 N N . PRO A 1 90 ? -17.143 6.896 17.124 1.00 94.88 90 PRO A N 1
ATOM 769 C CA . PRO A 1 90 ? -18.395 6.447 16.518 1.00 94.88 90 PRO A CA 1
ATOM 770 C C . PRO A 1 90 ? -18.357 6.415 14.980 1.00 94.88 90 PRO A C 1
ATOM 772 O O . PRO A 1 90 ? -19.162 5.704 14.372 1.00 94.88 90 PRO A O 1
ATOM 775 N N . TRP A 1 91 ? -17.433 7.142 14.342 1.00 94.06 91 TRP A N 1
ATOM 776 C CA . TRP A 1 91 ? -17.363 7.302 12.885 1.00 94.06 91 TRP A CA 1
ATOM 777 C C . TRP A 1 91 ? -16.406 6.338 12.191 1.00 94.06 91 TRP A C 1
ATOM 779 O O . TRP A 1 91 ? -16.390 6.284 10.962 1.00 94.06 91 TRP A O 1
ATOM 789 N N . ILE A 1 92 ? -15.700 5.492 12.941 1.00 94.25 92 ILE A N 1
ATOM 790 C CA . ILE A 1 92 ? -14.688 4.572 12.405 1.00 94.25 92 ILE A CA 1
ATOM 791 C C . ILE A 1 92 ? -15.210 3.684 11.264 1.00 94.25 92 ILE A C 1
ATOM 793 O O . ILE A 1 92 ? -14.484 3.342 10.332 1.00 94.25 92 ILE A O 1
ATOM 797 N N . ARG A 1 93 ? -16.504 3.339 11.287 1.00 91.12 93 ARG A N 1
ATOM 798 C CA . ARG A 1 93 ? -17.149 2.539 10.236 1.00 91.12 93 ARG A CA 1
ATOM 799 C C . ARG A 1 93 ? -17.248 3.283 8.904 1.00 91.12 93 ARG A C 1
ATOM 801 O O . ARG A 1 93 ? -17.139 2.661 7.851 1.00 91.12 93 ARG A O 1
ATOM 808 N N . ASN A 1 94 ? -17.453 4.595 8.951 1.00 92.81 94 ASN A N 1
ATOM 809 C CA . ASN A 1 94 ? -17.568 5.438 7.766 1.00 92.81 94 ASN A CA 1
ATOM 810 C C . ASN A 1 94 ? -16.250 5.497 6.985 1.00 92.81 94 ASN A C 1
ATOM 812 O O . ASN A 1 94 ? -16.257 5.635 5.769 1.00 92.81 94 ASN A O 1
ATOM 816 N N . GLU A 1 95 ? -15.112 5.338 7.659 1.00 91.88 95 GLU A N 1
ATOM 817 C CA . GLU A 1 95 ? -13.795 5.404 7.021 1.00 91.88 95 GLU A CA 1
ATOM 818 C C . GLU A 1 95 ? -13.337 4.066 6.417 1.00 91.88 95 GLU A C 1
ATOM 820 O O . GLU A 1 95 ? -12.353 4.016 5.676 1.00 91.88 95 GLU A O 1
ATOM 825 N N . VAL A 1 96 ? -14.066 2.973 6.674 1.00 92.38 96 VAL A N 1
ATOM 826 C CA . VAL A 1 96 ? -13.690 1.614 6.247 1.00 92.38 96 VAL A CA 1
ATOM 827 C C . VAL A 1 96 ? -13.459 1.528 4.742 1.00 92.38 96 VAL A C 1
ATOM 829 O O . VAL A 1 96 ? -12.456 0.962 4.323 1.00 92.38 96 VAL A O 1
ATOM 832 N N . TRP A 1 97 ? -14.325 2.121 3.916 1.00 86.19 97 TRP A N 1
ATOM 833 C CA . TRP A 1 97 ? -14.214 2.030 2.451 1.00 86.19 97 TRP A CA 1
ATOM 834 C C . TRP A 1 97 ? -12.918 2.650 1.900 1.00 86.19 97 TRP A C 1
ATOM 836 O O . TRP A 1 97 ? -12.410 2.225 0.861 1.00 86.19 97 TRP A O 1
ATOM 846 N N . LYS A 1 98 ? -12.367 3.650 2.596 1.00 87.38 98 LYS A N 1
ATOM 847 C CA . LYS A 1 98 ? -11.129 4.335 2.208 1.00 87.38 98 LYS A CA 1
ATOM 848 C C . LYS A 1 98 ? -9.895 3.519 2.585 1.00 87.38 98 LYS A C 1
ATOM 850 O O . LYS A 1 98 ? -8.913 3.515 1.848 1.00 87.38 98 LYS A O 1
ATOM 855 N N . HIS A 1 99 ? -9.948 2.836 3.725 1.00 88.06 99 HIS A N 1
ATOM 856 C CA . HIS A 1 99 ? -8.824 2.073 4.269 1.00 88.06 99 HIS A CA 1
ATOM 857 C C . HIS A 1 99 ? -8.886 0.573 3.948 1.00 88.06 99 HIS A C 1
ATOM 859 O O . HIS A 1 99 ? -8.006 -0.176 4.371 1.00 88.06 99 HIS A O 1
ATOM 865 N N . ASP A 1 100 ? -9.899 0.125 3.202 1.00 87.50 100 ASP A N 1
ATOM 866 C CA . ASP A 1 100 ? -10.034 -1.269 2.792 1.00 87.50 100 ASP A CA 1
ATOM 867 C C . ASP A 1 100 ? -8.926 -1.642 1.796 1.00 87.50 100 ASP A C 1
ATOM 869 O O . ASP A 1 100 ? -8.916 -1.231 0.630 1.00 87.50 100 ASP A O 1
ATOM 873 N N . THR A 1 101 ? -7.981 -2.449 2.270 1.00 82.69 101 THR A N 1
ATOM 874 C CA . THR A 1 101 ? -6.846 -2.944 1.479 1.00 82.69 101 THR A CA 1
ATOM 875 C C . THR A 1 101 ? -7.265 -3.849 0.332 1.00 82.69 101 THR A C 1
ATOM 877 O O . THR A 1 101 ? -6.484 -4.027 -0.602 1.00 82.69 101 THR A O 1
ATOM 880 N N . ARG A 1 102 ? -8.492 -4.385 0.343 1.00 80.31 102 ARG A N 1
ATOM 881 C CA . ARG A 1 102 ? -9.039 -5.069 -0.826 1.00 80.31 102 ARG A CA 1
ATOM 882 C C . ARG A 1 102 ? -9.147 -4.049 -1.950 1.00 80.31 102 ARG A C 1
ATOM 884 O O . ARG A 1 102 ? -8.527 -4.244 -2.983 1.00 80.31 102 ARG A O 1
ATOM 891 N N . LEU A 1 103 ? -9.869 -2.948 -1.746 1.00 74.69 103 LEU A N 1
ATOM 892 C CA . LEU A 1 103 ? -10.147 -1.950 -2.788 1.00 74.69 103 LEU A CA 1
ATOM 893 C C . LEU A 1 103 ? -8.884 -1.265 -3.321 1.00 74.69 103 LEU A C 1
ATOM 895 O O . LEU A 1 103 ? -8.732 -1.098 -4.531 1.00 74.69 103 LEU A O 1
ATOM 899 N N . TRP A 1 104 ? -7.991 -0.868 -2.417 1.00 72.12 104 TRP A N 1
ATOM 900 C CA . TRP A 1 104 ? -6.850 -0.005 -2.740 1.00 72.12 104 TRP A CA 1
ATOM 901 C C . TRP A 1 104 ? -5.515 -0.747 -2.859 1.00 72.12 104 TRP A C 1
ATOM 903 O O . TRP A 1 104 ? -4.493 -0.134 -3.181 1.00 72.12 104 TRP A O 1
ATOM 913 N N . GLY A 1 105 ? -5.515 -2.057 -2.611 1.00 76.38 105 GLY A N 1
ATOM 914 C CA . GLY A 1 105 ? -4.311 -2.872 -2.540 1.00 76.38 105 GLY A CA 1
ATOM 915 C C . GLY A 1 105 ? -3.479 -2.604 -1.285 1.00 76.38 105 GLY A C 1
ATOM 916 O O . GLY A 1 105 ? -3.773 -1.740 -0.451 1.00 76.38 105 GLY A O 1
ATOM 917 N N . SER A 1 106 ? -2.391 -3.357 -1.144 1.00 78.69 106 SER A N 1
ATOM 918 C CA . SER A 1 106 ? -1.470 -3.167 -0.025 1.00 78.69 106 SER A CA 1
ATOM 919 C C . SER A 1 106 ? -0.662 -1.865 -0.180 1.00 78.69 106 SER A C 1
ATOM 921 O O . SER A 1 106 ? -0.381 -1.419 -1.299 1.00 78.69 106 SER A O 1
ATOM 923 N N . PRO A 1 107 ? -0.202 -1.239 0.920 1.00 77.38 107 PRO A N 1
ATOM 924 C CA . PRO A 1 107 ? 0.675 -0.067 0.848 1.00 77.38 107 PRO A CA 1
ATOM 925 C C . PRO A 1 107 ? 1.934 -0.297 -0.001 1.00 77.38 107 PRO A C 1
ATOM 927 O O . PRO A 1 107 ? 2.400 0.614 -0.685 1.00 77.38 107 PRO A O 1
ATOM 930 N N . PHE A 1 108 ? 2.461 -1.524 0.008 1.00 75.88 108 PHE A N 1
ATOM 931 C CA . PHE A 1 108 ? 3.608 -1.914 -0.806 1.00 75.88 108 PHE A CA 1
ATOM 932 C C . PHE A 1 108 ? 3.271 -1.935 -2.302 1.00 75.88 108 PHE A C 1
ATOM 934 O O . PHE A 1 108 ? 4.019 -1.390 -3.112 1.00 75.88 108 PHE A O 1
ATOM 941 N N . GLN A 1 109 ? 2.106 -2.474 -2.673 1.00 76.06 109 GLN A N 1
ATOM 942 C CA . GLN A 1 109 ? 1.624 -2.431 -4.055 1.00 76.06 109 GLN A CA 1
ATOM 943 C C . GLN A 1 109 ? 1.440 -0.991 -4.543 1.00 76.06 109 GLN A C 1
ATOM 945 O O . GLN A 1 109 ? 1.855 -0.676 -5.656 1.00 76.06 109 GLN A O 1
ATOM 950 N N . ARG A 1 110 ? 0.917 -0.084 -3.708 1.00 76.38 110 ARG A N 1
ATOM 951 C CA . ARG A 1 110 ? 0.825 1.346 -4.057 1.00 76.38 110 ARG A CA 1
ATOM 952 C C . ARG A 1 110 ? 2.204 1.968 -4.295 1.00 76.38 110 ARG A C 1
ATOM 954 O O . ARG A 1 110 ? 2.389 2.712 -5.250 1.00 76.38 110 ARG A O 1
ATOM 961 N N . ARG A 1 111 ? 3.201 1.605 -3.482 1.00 78.25 111 ARG A N 1
ATOM 962 C CA . ARG A 1 111 ? 4.590 2.071 -3.633 1.00 78.25 111 ARG A CA 1
ATOM 963 C C . ARG A 1 111 ? 5.259 1.552 -4.903 1.00 78.25 111 ARG A C 1
ATOM 965 O O . ARG A 1 111 ? 6.031 2.280 -5.517 1.00 78.25 111 ARG A O 1
ATOM 972 N N . SER A 1 112 ? 4.933 0.327 -5.317 1.00 79.19 112 SER A N 1
ATOM 973 C CA . SER A 1 112 ? 5.484 -0.284 -6.534 1.00 79.19 112 SER A CA 1
ATOM 974 C C . SER A 1 112 ? 5.190 0.526 -7.800 1.00 79.19 112 SER A C 1
ATOM 976 O O . SER A 1 112 ? 5.936 0.431 -8.769 1.00 79.19 112 SER A O 1
ATOM 978 N N . TRP A 1 113 ? 4.159 1.382 -7.782 1.00 77.06 113 TRP A N 1
ATOM 979 C CA . TRP A 1 113 ? 3.866 2.287 -8.890 1.00 77.06 113 TRP A CA 1
ATOM 980 C C . TRP A 1 113 ? 4.994 3.283 -9.159 1.00 77.06 113 TRP A C 1
ATOM 982 O O . TRP A 1 113 ? 5.204 3.630 -10.314 1.00 77.06 113 TRP A O 1
ATOM 992 N N . MET A 1 114 ? 5.754 3.687 -8.136 1.00 81.50 114 MET A N 1
ATOM 993 C CA . MET A 1 114 ? 6.918 4.564 -8.316 1.00 81.50 114 MET A CA 1
ATOM 994 C C . MET A 1 114 ? 8.083 3.868 -9.029 1.00 81.50 114 MET A C 1
ATOM 996 O O . MET A 1 114 ? 8.923 4.535 -9.617 1.00 81.50 114 MET A O 1
ATOM 1000 N N . LEU A 1 115 ? 8.130 2.534 -8.994 1.00 87.31 115 LEU A N 1
ATOM 1001 C CA . LEU A 1 115 ? 9.157 1.722 -9.657 1.00 87.31 115 LEU A CA 1
ATOM 1002 C C . LEU A 1 115 ? 8.678 1.162 -11.005 1.00 87.31 115 LEU A C 1
ATOM 1004 O O . LEU A 1 115 ? 9.356 0.348 -11.639 1.00 87.31 115 LEU A O 1
ATOM 1008 N N . ARG A 1 116 ? 7.492 1.572 -11.468 1.00 84.75 116 ARG A N 1
ATOM 1009 C CA . ARG A 1 116 ? 7.015 1.202 -12.800 1.00 84.75 116 ARG A CA 1
ATOM 1010 C C . ARG A 1 116 ? 7.880 1.890 -13.848 1.00 84.75 116 ARG A C 1
ATOM 1012 O O . ARG A 1 116 ? 8.089 3.094 -13.801 1.00 84.75 116 ARG A O 1
ATOM 1019 N N . GLY A 1 117 ? 8.374 1.104 -14.800 1.00 87.81 117 GLY A N 1
ATOM 1020 C CA . GLY A 1 117 ? 9.231 1.599 -15.878 1.00 87.81 117 GLY A CA 1
ATOM 1021 C 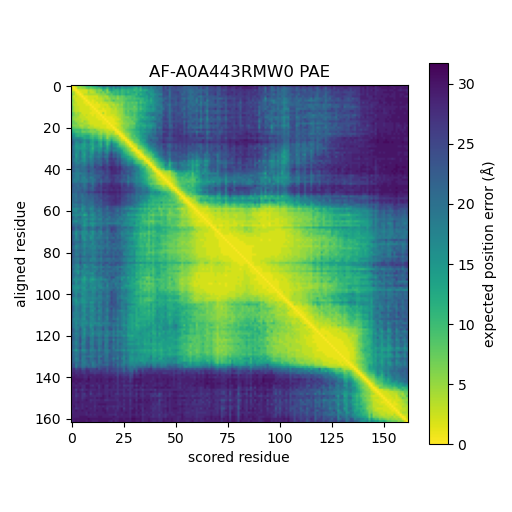C . GLY A 1 117 ? 10.723 1.658 -15.538 1.00 87.81 117 GLY A C 1
ATOM 1022 O O . GLY A 1 117 ? 11.523 1.902 -16.437 1.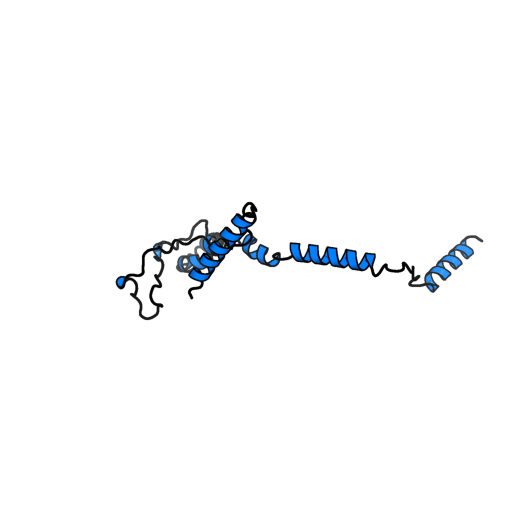00 87.81 117 GLY A O 1
ATOM 1023 N N . THR A 1 118 ? 11.138 1.357 -14.299 1.00 93.31 118 THR A N 1
ATOM 1024 C CA . THR A 1 118 ? 12.569 1.290 -13.955 1.00 93.31 118 THR A CA 1
ATOM 1025 C C . THR A 1 118 ? 13.292 0.228 -14.787 1.00 93.31 118 THR A C 1
ATOM 1027 O O . THR A 1 118 ? 14.368 0.493 -15.309 1.00 93.31 118 THR A O 1
ATOM 1030 N N . ALA A 1 119 ? 12.681 -0.943 -14.999 1.00 90.56 119 ALA A N 1
ATOM 1031 C CA . ALA A 1 119 ? 13.274 -2.005 -15.816 1.00 90.56 119 ALA A CA 1
ATOM 1032 C C . ALA A 1 119 ? 13.498 -1.568 -17.276 1.00 90.56 119 ALA A C 1
ATOM 1034 O O . ALA A 1 119 ? 14.590 -1.733 -17.811 1.00 90.56 119 ALA A O 1
ATOM 1035 N N . THR A 1 120 ? 12.494 -0.952 -17.907 1.00 92.75 120 THR A N 1
ATOM 1036 C CA . THR A 1 120 ? 12.620 -0.435 -19.278 1.00 92.75 120 THR A CA 1
ATOM 1037 C C . THR A 1 120 ? 13.626 0.709 -19.359 1.00 92.75 120 THR A C 1
ATOM 1039 O O . THR A 1 120 ? 14.417 0.756 -20.296 1.00 92.75 120 THR A O 1
ATOM 1042 N N . GLY A 1 121 ? 13.651 1.592 -18.356 1.00 95.62 121 GLY A N 1
ATOM 1043 C CA . GLY A 1 121 ? 14.633 2.672 -18.273 1.00 95.62 121 GLY A CA 1
ATOM 1044 C C . GLY A 1 121 ? 16.069 2.152 -18.187 1.00 95.62 121 GLY A C 1
ATOM 1045 O O . GLY A 1 121 ? 16.944 2.666 -18.882 1.00 95.62 121 GLY A O 1
ATOM 1046 N N . LEU A 1 122 ? 16.311 1.096 -17.403 1.00 96.88 122 LEU A N 1
ATOM 1047 C CA . LEU A 1 122 ? 17.631 0.467 -17.295 1.00 96.88 122 LEU A CA 1
ATOM 1048 C C . LEU A 1 122 ? 18.080 -0.166 -18.615 1.00 96.88 122 LEU A C 1
ATOM 1050 O O . LEU A 1 122 ? 19.235 -0.005 -18.993 1.00 96.88 122 LEU A O 1
ATOM 1054 N N . VAL A 1 123 ? 17.174 -0.819 -19.347 1.00 97.19 123 VAL A N 1
ATOM 1055 C CA . VAL A 1 123 ? 17.484 -1.385 -20.671 1.00 97.19 123 VAL A CA 1
ATOM 1056 C C . VAL A 1 123 ? 17.870 -0.289 -21.663 1.00 97.19 123 VAL A C 1
ATOM 1058 O O . VAL A 1 123 ? 18.900 -0.395 -22.323 1.00 97.19 123 VAL A O 1
ATOM 1061 N N . VAL A 1 124 ? 17.088 0.792 -21.738 1.00 98.00 124 VAL A N 1
ATOM 1062 C CA . VAL A 1 124 ? 17.394 1.931 -22.621 1.00 98.00 124 VAL A CA 1
ATOM 1063 C C . VAL A 1 124 ? 18.728 2.571 -22.237 1.00 98.00 124 VAL A C 1
ATOM 1065 O O . VAL A 1 124 ? 19.554 2.840 -23.104 1.00 98.00 124 VAL A O 1
ATOM 1068 N N . THR A 1 125 ? 18.974 2.752 -20.939 1.00 97.56 125 THR A N 1
ATOM 1069 C CA . THR A 1 125 ? 20.241 3.296 -20.434 1.00 97.56 125 THR A CA 1
ATOM 1070 C C . THR A 1 125 ? 21.420 2.412 -20.831 1.00 97.56 125 THR A C 1
ATOM 1072 O O . THR A 1 125 ? 22.423 2.924 -21.314 1.00 97.56 125 THR A O 1
ATOM 1075 N N . ALA A 1 126 ? 21.295 1.091 -20.690 1.00 97.50 126 ALA A N 1
ATOM 1076 C CA . ALA A 1 126 ? 22.341 0.152 -21.081 1.00 97.50 126 ALA A CA 1
ATOM 1077 C C . ALA A 1 126 ? 22.647 0.230 -22.585 1.00 97.50 126 ALA A C 1
ATOM 1079 O O . ALA A 1 126 ? 23.813 0.303 -22.963 1.00 97.50 126 ALA A O 1
ATOM 1080 N N . ILE A 1 127 ? 21.618 0.295 -23.438 1.00 97.44 127 ILE A N 1
ATOM 1081 C CA . ILE A 1 127 ? 21.789 0.464 -24.891 1.00 97.44 127 ILE A CA 1
ATOM 1082 C C . ILE A 1 127 ? 22.529 1.772 -25.201 1.00 97.44 127 ILE A C 1
ATOM 1084 O O . ILE A 1 127 ? 23.470 1.773 -25.990 1.00 97.44 127 ILE A O 1
ATOM 1088 N N . ILE A 1 128 ? 22.147 2.877 -24.554 1.00 97.12 128 ILE A N 1
ATOM 1089 C CA . ILE A 1 128 ? 22.802 4.180 -24.738 1.00 97.12 128 ILE A CA 1
ATOM 1090 C C . ILE A 1 128 ? 24.274 4.123 -24.316 1.00 97.12 128 ILE A C 1
ATOM 1092 O O . ILE A 1 128 ? 25.124 4.653 -25.027 1.00 97.12 128 ILE A O 1
ATOM 1096 N N . VAL A 1 129 ? 24.590 3.482 -23.186 1.00 96.19 129 VAL A N 1
ATOM 1097 C CA . VAL A 1 129 ? 25.977 3.315 -22.720 1.00 96.19 129 VAL A CA 1
ATOM 1098 C C . VAL A 1 129 ? 26.797 2.525 -23.737 1.00 96.19 129 VAL A C 1
ATOM 1100 O O . VAL A 1 129 ? 27.892 2.957 -24.079 1.00 96.19 129 VAL A O 1
ATOM 1103 N N . VAL A 1 130 ? 26.253 1.431 -24.278 1.00 95.88 130 VAL A N 1
ATOM 1104 C CA . VAL A 1 130 ? 26.934 0.638 -25.312 1.00 95.88 130 VAL A CA 1
ATOM 1105 C C . VAL A 1 130 ? 27.213 1.483 -26.554 1.00 95.88 130 VAL A C 1
ATOM 1107 O O . VAL A 1 130 ? 28.354 1.537 -26.992 1.00 95.88 130 VAL A O 1
ATOM 1110 N N . ILE A 1 131 ? 26.210 2.202 -27.072 1.00 95.69 131 ILE A N 1
ATOM 1111 C CA . ILE A 1 131 ? 26.373 3.094 -28.234 1.00 95.69 131 ILE A CA 1
ATOM 1112 C C . ILE A 1 131 ? 27.441 4.158 -27.953 1.00 95.69 131 ILE A C 1
ATOM 1114 O O . ILE A 1 131 ? 28.285 4.443 -28.801 1.00 95.69 131 ILE A O 1
ATOM 1118 N N . LYS A 1 132 ? 27.427 4.755 -26.759 1.00 93.12 132 LYS A N 1
ATOM 1119 C CA . LYS A 1 132 ? 28.394 5.787 -26.391 1.00 93.12 132 LYS A CA 1
ATOM 1120 C C . LYS A 1 132 ? 29.824 5.252 -26.410 1.00 93.12 132 LYS A C 1
ATOM 1122 O O . LYS A 1 132 ? 30.672 5.889 -27.014 1.00 93.12 132 LYS A O 1
ATOM 1127 N N . GLU A 1 133 ? 30.076 4.098 -25.799 1.00 90.12 133 GLU A N 1
ATOM 1128 C CA . GLU A 1 133 ? 31.422 3.514 -25.758 1.00 90.12 133 GLU A CA 1
ATOM 1129 C C . GLU A 1 133 ? 31.885 3.003 -27.134 1.00 90.12 133 GLU A C 1
ATOM 1131 O O . GLU A 1 133 ? 33.070 3.080 -27.443 1.00 90.12 133 GLU A O 1
ATOM 1136 N N . THR A 1 134 ? 30.975 2.529 -27.998 1.00 91.44 134 THR A N 1
ATOM 1137 C CA . THR A 1 134 ? 31.351 2.047 -29.340 1.00 91.44 134 THR A CA 1
ATOM 1138 C C . THR A 1 134 ? 31.599 3.168 -30.347 1.00 91.44 134 THR A C 1
ATOM 1140 O O . THR A 1 134 ? 32.479 3.033 -31.191 1.00 91.44 134 THR A O 1
ATOM 1143 N N . PHE A 1 135 ? 30.811 4.248 -30.308 1.00 89.25 135 PHE A N 1
ATOM 1144 C CA . PHE A 1 135 ? 30.867 5.320 -31.316 1.00 89.25 135 PHE A CA 1
ATOM 1145 C C . PHE A 1 135 ? 31.614 6.570 -30.845 1.00 89.25 135 PHE A C 1
ATOM 1147 O O . PHE A 1 135 ? 32.126 7.317 -31.675 1.00 89.25 135 PHE A O 1
ATOM 1154 N N . PHE A 1 136 ? 31.695 6.797 -29.534 1.00 82.88 136 PHE A N 1
ATOM 1155 C CA . PHE A 1 136 ? 32.423 7.909 -28.925 1.00 82.88 136 PHE A CA 1
ATOM 1156 C C . PHE A 1 136 ? 33.401 7.372 -27.872 1.00 82.88 136 PHE A C 1
ATOM 1158 O O . PHE A 1 136 ? 33.238 7.680 -26.684 1.00 82.88 136 PHE A O 1
ATOM 1165 N N . PRO A 1 137 ? 34.395 6.550 -28.272 1.00 76.88 137 PRO A N 1
ATOM 1166 C CA . PRO A 1 137 ? 35.417 6.097 -27.343 1.00 76.88 137 PRO A CA 1
ATOM 1167 C C . PRO A 1 137 ? 36.058 7.335 -26.718 1.00 76.88 137 PRO A C 1
ATOM 1169 O O . PRO A 1 137 ? 36.549 8.220 -27.421 1.00 76.88 137 PRO A O 1
ATOM 1172 N N . LYS A 1 138 ? 35.996 7.445 -25.389 1.00 63.84 138 LYS A N 1
ATOM 1173 C CA . LYS A 1 138 ? 36.716 8.511 -24.699 1.00 63.84 138 LYS A CA 1
ATOM 1174 C C . LYS A 1 138 ? 38.194 8.256 -24.932 1.00 63.84 138 LYS A C 1
ATOM 1176 O O . LYS A 1 138 ? 38.713 7.236 -24.485 1.00 63.84 138 LYS A O 1
ATOM 1181 N N . GLU A 1 139 ? 38.874 9.177 -25.600 1.00 61.44 139 GLU A N 1
ATOM 1182 C CA . GLU A 1 139 ? 40.325 9.207 -25.525 1.00 61.44 139 GLU A CA 1
ATOM 1183 C C . GLU A 1 139 ? 40.678 9.353 -24.040 1.00 61.44 139 GLU A C 1
ATOM 1185 O O . GLU A 1 139 ? 40.262 10.309 -23.379 1.00 61.44 139 GLU A O 1
ATOM 1190 N N . HIS A 1 140 ? 41.367 8.353 -23.486 1.00 55.59 140 HIS A N 1
ATOM 1191 C CA . HIS A 1 140 ? 41.961 8.426 -22.159 1.00 55.59 140 HIS A CA 1
ATOM 1192 C C . HIS A 1 140 ? 43.133 9.407 -22.214 1.00 55.59 140 HIS A C 1
ATOM 1194 O O . HIS A 1 140 ? 44.291 9.027 -22.065 1.00 55.59 140 HIS A O 1
ATOM 1200 N N . HIS A 1 141 ? 42.838 10.687 -22.427 1.00 52.22 141 HIS A N 1
ATOM 1201 C CA . HIS A 1 141 ? 43.739 11.729 -21.985 1.00 52.22 141 HIS A CA 1
ATOM 1202 C C . HIS A 1 141 ? 43.693 11.665 -20.469 1.00 52.22 141 HIS A C 1
ATOM 1204 O O . HIS A 1 141 ? 42.737 12.109 -19.829 1.00 52.22 141 HIS A O 1
ATOM 1210 N N . HIS A 1 142 ? 44.710 11.033 -19.889 1.00 54.22 142 HIS A N 1
ATOM 1211 C CA . HIS A 1 142 ? 45.153 11.393 -18.557 1.00 54.22 142 HIS A CA 1
ATOM 1212 C C . HIS A 1 142 ? 45.552 12.868 -18.634 1.00 54.22 142 HIS A C 1
ATOM 1214 O O . HIS A 1 142 ? 46.717 13.203 -18.808 1.00 54.22 142 HIS A O 1
ATOM 1220 N N . GLU A 1 143 ? 44.569 13.765 -18.594 1.00 56.69 143 GLU A N 1
ATOM 1221 C CA . GLU A 1 143 ? 44.840 15.140 -18.234 1.00 56.69 143 GLU A CA 1
ATOM 1222 C C . GLU A 1 143 ? 45.295 15.055 -16.784 1.00 56.69 143 GLU A C 1
ATOM 1224 O O . GLU A 1 143 ? 44.497 14.805 -15.871 1.00 56.69 143 GLU A O 1
ATOM 1229 N N . ASP A 1 144 ? 46.605 15.181 -16.584 1.00 61.59 144 ASP A N 1
ATOM 1230 C CA . ASP A 1 144 ? 47.169 15.541 -15.299 1.00 61.59 144 ASP A CA 1
ATOM 1231 C C . ASP A 1 144 ? 46.465 16.827 -14.882 1.00 61.59 144 ASP A C 1
ATOM 1233 O O . ASP A 1 144 ? 46.834 17.927 -15.276 1.00 61.59 144 ASP A O 1
ATOM 1237 N N . LYS A 1 145 ? 45.381 16.684 -14.114 1.00 59.97 145 LYS A N 1
ATOM 1238 C CA . LYS A 1 145 ? 44.480 17.780 -13.739 1.00 59.97 145 LYS A CA 1
ATOM 1239 C C . LYS A 1 145 ? 45.211 18.888 -12.965 1.00 59.97 145 LYS A C 1
ATOM 1241 O O . LYS A 1 145 ? 44.679 19.982 -12.805 1.00 59.97 145 LYS A O 1
ATOM 1246 N N . TYR A 1 146 ? 46.427 18.592 -12.497 1.00 63.88 146 TYR A N 1
ATOM 1247 C CA . TYR A 1 146 ? 47.337 19.493 -11.802 1.00 63.88 146 TYR A CA 1
ATOM 1248 C C . TYR A 1 146 ? 48.800 19.179 -12.180 1.00 63.88 146 TYR A C 1
ATOM 1250 O O . TYR A 1 146 ? 49.512 18.571 -11.376 1.00 63.88 146 TYR A O 1
ATOM 1258 N N . PRO A 1 147 ? 49.286 19.592 -13.366 1.00 68.06 147 PRO A N 1
ATOM 1259 C CA . PRO A 1 147 ? 50.644 19.250 -13.806 1.00 68.06 147 PRO A CA 1
ATOM 1260 C C . PRO A 1 147 ? 51.704 19.818 -12.845 1.00 68.06 147 PRO A C 1
ATOM 1262 O O . PRO A 1 147 ? 52.638 19.127 -12.449 1.00 68.06 147 PRO A O 1
ATOM 1265 N N . ILE A 1 148 ? 51.450 21.024 -12.329 1.00 71.75 148 ILE A N 1
ATOM 1266 C CA . ILE A 1 148 ? 52.308 21.754 -11.384 1.00 71.75 148 ILE A CA 1
ATOM 1267 C C . ILE A 1 148 ? 52.494 20.987 -10.060 1.00 71.75 148 ILE A C 1
ATOM 1269 O O . ILE A 1 148 ? 53.559 21.011 -9.447 1.00 71.75 148 ILE A O 1
ATOM 1273 N N . VAL A 1 149 ? 51.456 20.282 -9.592 1.00 76.12 149 VAL A N 1
ATOM 1274 C CA . VAL A 1 149 ? 51.529 19.536 -8.324 1.00 76.12 149 VAL A CA 1
ATOM 1275 C C . VAL A 1 149 ? 52.402 18.293 -8.487 1.00 76.12 149 VAL A C 1
ATOM 1277 O O . VAL A 1 149 ? 53.175 17.968 -7.586 1.00 76.12 149 VAL A O 1
ATOM 1280 N N . ASN A 1 150 ? 52.314 17.621 -9.635 1.00 74.69 150 ASN A N 1
ATOM 1281 C CA . ASN A 1 150 ? 53.119 16.439 -9.930 1.00 74.69 150 ASN A CA 1
ATOM 1282 C C . ASN A 1 150 ? 54.600 16.799 -10.105 1.00 74.69 150 ASN A C 1
ATOM 1284 O O . ASN A 1 150 ? 55.453 16.105 -9.553 1.00 74.69 150 ASN A O 1
ATOM 1288 N N . GLU A 1 151 ? 54.903 17.912 -10.777 1.00 75.69 151 GLU A N 1
ATOM 1289 C CA . GLU A 1 151 ? 56.271 18.431 -10.913 1.00 75.69 151 GLU A CA 1
ATOM 1290 C C . GLU A 1 151 ? 56.913 18.707 -9.545 1.00 75.69 151 GLU A C 1
ATOM 1292 O O . GLU A 1 151 ? 57.980 18.172 -9.245 1.00 75.69 151 GLU A O 1
ATOM 1297 N N . HIS A 1 152 ? 56.224 19.412 -8.641 1.00 74.00 152 HIS A N 1
ATOM 1298 C CA . HIS A 1 152 ? 56.748 19.666 -7.292 1.00 74.00 152 HIS A CA 1
ATOM 1299 C C . HIS A 1 152 ? 56.913 18.401 -6.437 1.00 74.00 152 HIS A C 1
ATOM 1301 O O . HIS A 1 152 ? 57.776 18.340 -5.555 1.00 74.00 152 HIS A O 1
ATOM 1307 N N . LEU A 1 153 ? 56.082 17.377 -6.648 1.00 77.88 153 LEU A N 1
ATOM 1308 C CA . LEU A 1 153 ? 56.244 16.088 -5.971 1.00 77.88 153 LEU A CA 1
ATOM 1309 C C . LEU A 1 153 ? 57.475 15.328 -6.480 1.00 77.88 153 LEU A C 1
ATOM 1311 O O . LEU A 1 153 ? 58.135 14.654 -5.685 1.00 77.88 153 LEU A O 1
ATOM 1315 N N . ILE A 1 154 ? 57.796 15.453 -7.769 1.00 80.50 154 ILE A N 1
ATOM 1316 C CA . ILE A 1 154 ? 59.008 14.894 -8.376 1.00 80.50 154 ILE A CA 1
ATOM 1317 C C . ILE A 1 154 ? 60.241 15.631 -7.838 1.00 80.50 154 ILE A C 1
ATOM 1319 O O . ILE A 1 154 ? 61.152 14.988 -7.318 1.00 80.50 154 ILE A O 1
ATOM 1323 N N . GLU A 1 155 ? 60.236 16.966 -7.839 1.00 77.75 155 GLU A N 1
ATOM 1324 C CA . GLU A 1 155 ? 61.329 17.786 -7.294 1.00 77.75 155 GLU A CA 1
ATOM 1325 C C . GLU A 1 155 ? 61.615 17.475 -5.817 1.00 77.75 155 GLU A C 1
ATOM 1327 O O . GLU A 1 155 ? 62.767 17.264 -5.435 1.00 77.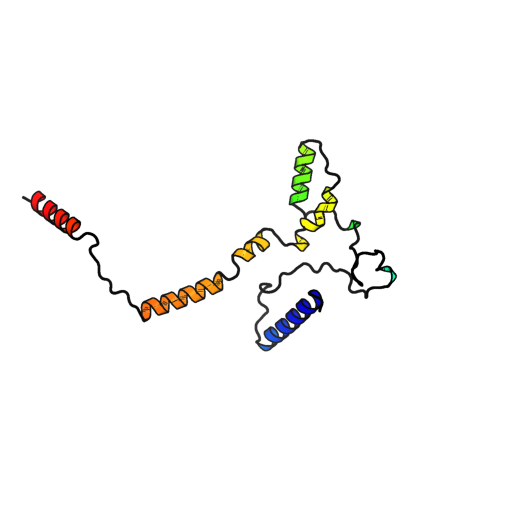75 155 GLU A O 1
ATOM 1332 N N . ARG A 1 156 ? 60.577 17.351 -4.973 1.00 75.69 156 ARG A N 1
ATOM 1333 C CA . ARG A 1 156 ? 60.763 16.995 -3.553 1.00 75.69 156 ARG A CA 1
ATOM 1334 C C . ARG A 1 156 ? 61.373 15.608 -3.345 1.00 75.69 156 ARG A C 1
ATOM 1336 O O . ARG A 1 156 ? 62.126 15.422 -2.387 1.00 75.69 156 ARG A O 1
ATOM 1343 N N . LYS A 1 157 ? 61.079 14.639 -4.217 1.00 74.81 157 LYS A N 1
ATOM 1344 C CA . LYS A 1 157 ? 61.738 13.324 -4.177 1.00 74.81 157 LYS A CA 1
ATOM 1345 C C . LYS A 1 157 ? 63.219 13.435 -4.534 1.00 74.81 157 LYS A C 1
ATOM 1347 O O . LYS A 1 157 ? 64.037 12.826 -3.860 1.00 74.81 157 LYS A O 1
ATOM 1352 N N . HIS A 1 158 ? 63.588 14.243 -5.526 1.00 68.31 158 HIS A N 1
ATOM 1353 C CA . HIS A 1 158 ? 64.999 14.420 -5.892 1.00 68.31 158 HIS A CA 1
ATOM 1354 C C . HIS A 1 158 ? 65.825 15.109 -4.794 1.00 68.31 158 HIS A C 1
ATOM 1356 O O . HIS A 1 158 ? 66.970 14.729 -4.571 1.00 68.31 158 HIS A O 1
ATOM 1362 N N . VAL A 1 159 ? 65.241 16.059 -4.057 1.00 72.06 159 VAL A N 1
ATOM 1363 C CA . VAL A 1 159 ? 65.925 16.769 -2.957 1.00 72.06 159 VAL A CA 1
ATOM 1364 C C . VAL A 1 159 ? 66.139 15.891 -1.719 1.00 72.06 159 VAL A C 1
ATOM 1366 O O . VAL A 1 159 ? 67.087 16.100 -0.975 1.00 72.06 159 VAL A O 1
ATOM 1369 N N . THR A 1 160 ? 65.280 14.899 -1.481 1.00 65.25 160 THR A N 1
ATOM 1370 C CA . THR A 1 160 ? 65.365 14.026 -0.292 1.00 65.25 160 THR A CA 1
ATOM 1371 C C . THR A 1 160 ? 66.339 12.853 -0.448 1.00 65.25 160 THR A C 1
ATOM 1373 O O . THR A 1 160 ? 66.587 12.142 0.523 1.00 65.25 160 THR A O 1
ATOM 1376 N N . HIS A 1 161 ? 66.899 12.653 -1.646 1.00 60.44 161 HIS A N 1
ATOM 1377 C CA . HIS A 1 161 ? 67.840 11.575 -1.968 1.00 60.44 161 HIS A CA 1
ATOM 1378 C C . HIS A 1 161 ? 69.307 12.038 -2.139 1.00 60.44 161 HIS A C 1
ATOM 1380 O O . HIS A 1 161 ? 70.131 11.240 -2.587 1.00 60.44 161 HIS A O 1
ATOM 1386 N N . HIS A 1 162 ? 69.636 13.280 -1.764 1.00 51.97 162 HIS A N 1
ATOM 1387 C CA . HIS A 1 162 ? 71.004 13.809 -1.644 1.00 51.97 162 HIS A CA 1
ATOM 1388 C C . HIS A 1 162 ? 71.368 14.049 -0.178 1.00 51.97 1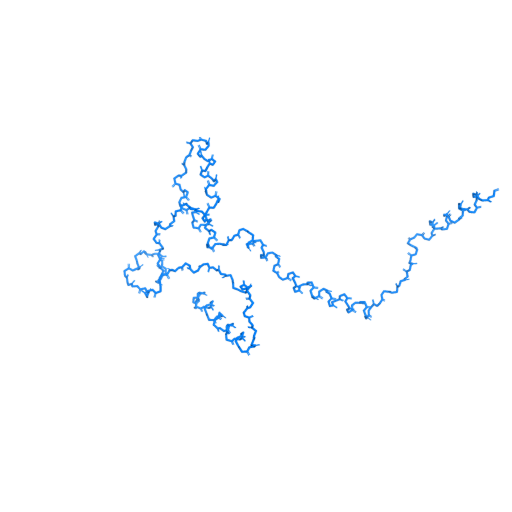62 HIS A C 1
ATOM 1390 O O . HIS A 1 162 ? 72.549 13.814 0.161 1.00 51.97 162 HIS A O 1
#

Secondary structure (DSSP, 8-state):
--HHHHHHHHHHHHHHHHHHTT----TT-SS----------SPPPGGG--STTS-TT-PPPPGGG----TT-HHHHHHHHHHHTTT---TTTTTTHHHH-HHHH--HHHHHHGGGTTHHHHHHHHHHHHHHHHHHSPPP-----S-HHHHHHHHHHHHHTT-

pLDDT: mean 73.64, std 17.82, range [37.94, 98.0]

Foldseek 3Di:
DDPVVVVVVVVVVVVVVCVVVVHDDDPPPPDPCLPPPCPDPDFQDPVQPPDPPDDGPDHDPDLVVQDDDPQQVVLVVVQVVQVVVVHDDPCSSVCSVVRRCSRVPDPVVVVCVVVPCVVVVVVVVVVVVVCCCVVPPPDPPPPPVCPPVVVVVVVVVVVVVD

Organism: NCBI:txid1965070

Mean predicted aligned error: 16.48 Å

Solvent-accessible surface area (backbone atoms only — not comparable to full-atom values): 10279 Å² total; per-residue (Å²): 132,58,71,67,59,53,53,54,49,54,49,55,50,49,56,52,51,36,61,72,69,71,51,77,78,72,82,75,76,87,54,86,76,52,59,79,74,76,73,66,94,62,79,72,51,83,82,54,68,78,52,103,85,60,64,91,73,58,73,82,75,70,71,84,74,49,57,88,46,87,54,21,63,68,59,55,51,48,52,50,59,31,48,78,70,76,42,80,74,90,59,60,47,77,50,30,78,80,51,26,32,60,70,67,42,51,76,66,61,58,54,49,60,79,58,61,60,50,69,62,51,51,52,53,50,51,53,51,51,50,51,41,56,73,77,55,62,76,75,84,70,79,67,65,90,52,59,70,58,54,51,53,55,52,52,54,54,61,66,74,76,113